Protein AF-A0A7S3AMF0-F1 (afdb_monomer_lite)

pLDDT: mean 90.7, std 12.97, range [39.78, 98.06]

Secondary structure (DSSP, 8-state):
--HHHHHT-SSHHHHHHHTTHHHHHHHIIIIITT----GGGTTTS-HHHHHHHHHHHHHHHHH-S-HHHHHHHHHHHHHHHHHHHHHHHTHHHHSSTTSTTGGGHHHHHHHHHHHHHHHHHHHHHHHHH-SHHHHHHHHHHTTTHHHHHHHHHHHHHHHHSPPP---PPP------

Organism: NCBI:txid156174

Sequence (176 aa):
GDILAVELAPSTQSAVNNWNVHTASWLKHYVYLRVERPKFLQGAITHKVFATTVTRMTSAFWHGFYPGYFLFFGFSVLGTQVEDSCRKHFGPWFLPESAPLHRFRPVYTAVGTFHTFVSLNYYGLSFAVLTLEAARELYGQLYYCVHILHFLAMLLVPLLVPKYPTKDKPTEKKAE

InterPro domains:
  IPR004299 Membrane bound O-acyl transferase, MBOAT [PF03062] (5-96)
  IPR049941 Lysophospholipid acyltransferase 7/Porcupine-like [PTHR13906] (2-165)

Structure (mmCIF, N/CA/C/O backbone):
data_AF-A0A7S3AMF0-F1
#
_entry.id   AF-A0A7S3AMF0-F1
#
loop_
_atom_site.group_PDB
_atom_site.id
_atom_site.type_symbol
_atom_site.label_atom_id
_atom_site.label_alt_id
_atom_site.label_comp_id
_atom_site.label_asym_id
_atom_site.label_entity_id
_atom_site.label_seq_id
_atom_site.pdbx_PDB_ins_code
_atom_site.Cartn_x
_atom_site.Cartn_y
_atom_site.Cartn_z
_atom_site.occupancy
_atom_site.B_iso_or_equiv
_atom_site.auth_seq_id
_atom_site.auth_comp_id
_atom_site.auth_asym_id
_atom_site.auth_atom_id
_atom_site.pdbx_PDB_model_num
ATOM 1 N N . GLY A 1 1 ? 15.977 -4.529 11.495 1.00 61.41 1 GLY A N 1
ATOM 2 C CA . GLY A 1 1 ? 14.521 -4.732 11.426 1.00 61.41 1 GLY A CA 1
ATOM 3 C C . GLY A 1 1 ? 14.212 -5.980 12.207 1.00 61.41 1 GLY A C 1
ATOM 4 O O . GLY A 1 1 ? 15.050 -6.873 12.217 1.00 61.41 1 GLY A O 1
ATOM 5 N N . ASP A 1 2 ? 13.078 -6.011 12.889 1.00 83.38 2 ASP A N 1
ATOM 6 C CA . ASP A 1 2 ? 12.590 -7.219 13.551 1.00 83.38 2 ASP A CA 1
ATOM 7 C C . ASP A 1 2 ? 11.753 -8.014 12.540 1.00 83.38 2 ASP A C 1
ATOM 9 O O . ASP A 1 2 ? 10.768 -7.498 12.011 1.00 83.38 2 ASP A O 1
ATOM 13 N N . ILE A 1 3 ? 12.185 -9.242 12.240 1.00 87.25 3 ILE A N 1
ATOM 14 C CA . ILE A 1 3 ? 11.537 -10.126 11.262 1.00 87.25 3 ILE A CA 1
ATOM 15 C C . ILE A 1 3 ? 10.101 -10.418 11.696 1.00 87.25 3 ILE A C 1
ATOM 17 O O . ILE A 1 3 ? 9.181 -10.296 10.892 1.00 87.25 3 ILE A O 1
ATOM 21 N N . LEU A 1 4 ? 9.875 -10.714 12.978 1.00 90.50 4 LEU A N 1
ATOM 22 C CA . LEU A 1 4 ? 8.533 -11.013 13.476 1.00 90.50 4 LEU A CA 1
ATOM 23 C C . LEU A 1 4 ? 7.626 -9.784 13.392 1.00 90.50 4 LEU A C 1
ATOM 25 O O . LEU A 1 4 ? 6.445 -9.910 13.079 1.00 90.50 4 LEU A O 1
ATOM 29 N N . ALA A 1 5 ? 8.177 -8.588 13.599 1.00 89.94 5 ALA A N 1
ATOM 30 C CA . ALA A 1 5 ? 7.427 -7.340 13.477 1.00 89.94 5 ALA A CA 1
ATOM 31 C C . ALA A 1 5 ? 7.040 -6.988 12.027 1.00 89.94 5 ALA A C 1
ATOM 33 O O . ALA A 1 5 ? 6.147 -6.157 11.818 1.00 89.94 5 ALA A O 1
ATOM 34 N N . VAL A 1 6 ? 7.706 -7.585 11.035 1.00 89.88 6 VAL A N 1
ATOM 35 C CA . VAL A 1 6 ? 7.310 -7.522 9.622 1.00 89.88 6 VAL A CA 1
ATOM 36 C C . VAL A 1 6 ? 6.260 -8.589 9.333 1.00 89.88 6 VAL A C 1
ATOM 38 O O . VAL A 1 6 ? 5.175 -8.250 8.867 1.00 89.88 6 VAL A O 1
ATOM 41 N N . GLU A 1 7 ? 6.566 -9.854 9.626 1.00 88.38 7 GLU A N 1
ATOM 42 C CA . GLU A 1 7 ? 5.713 -10.992 9.259 1.00 88.38 7 GLU A CA 1
ATOM 43 C C . GLU A 1 7 ? 4.349 -10.945 9.959 1.00 88.38 7 GLU A C 1
ATOM 45 O O . GLU A 1 7 ? 3.321 -11.284 9.375 1.00 88.38 7 GLU A O 1
ATOM 50 N N . LEU A 1 8 ? 4.317 -10.460 11.204 1.00 91.88 8 LEU A N 1
ATOM 51 C CA . LEU A 1 8 ? 3.100 -10.357 12.012 1.00 91.88 8 LEU A CA 1
ATOM 52 C C . LEU A 1 8 ? 2.455 -8.963 11.964 1.00 91.88 8 LEU A C 1
ATOM 54 O O . LEU A 1 8 ? 1.554 -8.662 12.755 1.00 91.88 8 LEU A O 1
ATOM 58 N N . ALA A 1 9 ? 2.883 -8.099 11.041 1.00 92.56 9 ALA A N 1
ATOM 59 C CA . ALA A 1 9 ? 2.381 -6.737 10.938 1.00 92.56 9 ALA A CA 1
ATOM 60 C C . ALA A 1 9 ? 0.869 -6.694 10.622 1.00 92.56 9 ALA A C 1
ATOM 62 O O . ALA A 1 9 ? 0.443 -7.212 9.594 1.00 92.56 9 ALA A O 1
ATOM 63 N N . PRO A 1 10 ? 0.041 -5.989 11.418 1.00 91.50 10 PRO A N 1
ATOM 64 C CA . PRO A 1 10 ? -1.413 -5.927 11.213 1.00 91.50 10 PRO A CA 1
ATOM 65 C C . PRO A 1 10 ? -1.851 -4.941 10.116 1.00 91.50 10 PRO A C 1
ATOM 67 O O . PRO A 1 10 ? -3.037 -4.632 9.988 1.00 91.50 10 PRO A O 1
ATOM 70 N N . SER A 1 11 ? -0.892 -4.339 9.414 1.00 94.12 11 SER A N 1
ATOM 71 C CA . SER A 1 11 ? -1.116 -3.428 8.288 1.00 94.12 11 SER A CA 1
ATOM 72 C C . SER A 1 11 ? 0.168 -3.277 7.484 1.00 94.12 11 SER A C 1
ATOM 74 O O . SER A 1 11 ? 1.267 -3.311 8.051 1.00 94.12 11 SER A O 1
ATOM 76 N N . THR A 1 12 ? 0.031 -2.991 6.196 1.00 92.31 12 THR A N 1
ATOM 77 C CA . THR A 1 12 ? 1.119 -2.669 5.274 1.00 92.31 12 THR A CA 1
ATOM 78 C C . THR A 1 12 ? 1.995 -1.539 5.816 1.00 92.31 12 THR A C 1
ATOM 80 O O . THR A 1 12 ? 3.220 -1.607 5.744 1.00 92.31 12 THR A O 1
ATOM 83 N N . GLN A 1 13 ? 1.400 -0.501 6.414 1.00 89.38 13 GLN A N 1
ATOM 84 C CA . GLN A 1 13 ? 2.178 0.592 7.009 1.00 89.38 13 GLN A CA 1
ATOM 85 C C . GLN A 1 13 ? 3.041 0.118 8.187 1.00 89.38 13 GLN A C 1
ATOM 87 O O . GLN A 1 13 ? 4.178 0.566 8.327 1.00 89.38 13 GLN A O 1
ATOM 92 N N . SER A 1 14 ? 2.521 -0.785 9.024 1.00 92.00 14 SER A N 1
ATOM 93 C CA . SER A 1 14 ? 3.294 -1.379 10.118 1.00 92.00 14 SER A CA 1
ATOM 94 C C . SER A 1 14 ? 4.433 -2.248 9.581 1.00 92.00 14 SER A C 1
ATOM 96 O O . SER A 1 14 ? 5.548 -2.139 10.080 1.00 92.00 14 SER A O 1
ATOM 98 N N . ALA A 1 15 ? 4.184 -3.043 8.535 1.00 92.69 15 ALA A N 1
ATOM 99 C CA . ALA A 1 15 ? 5.210 -3.869 7.900 1.00 92.69 15 ALA A CA 1
ATOM 100 C C . ALA A 1 15 ? 6.356 -3.003 7.358 1.00 92.69 15 ALA A C 1
ATOM 102 O O . ALA A 1 15 ? 7.515 -3.228 7.691 1.00 92.69 15 ALA A O 1
ATOM 103 N N . VAL A 1 16 ? 6.029 -1.945 6.608 1.00 89.00 16 VAL A N 1
ATOM 104 C CA . VAL A 1 16 ? 7.018 -1.011 6.037 1.00 89.00 16 VAL A CA 1
ATOM 105 C C . VAL A 1 16 ? 7.809 -0.266 7.116 1.00 89.00 16 VAL A C 1
ATOM 107 O O . VAL A 1 16 ? 8.985 0.011 6.921 1.00 89.00 16 VAL A O 1
ATOM 110 N N . ASN A 1 17 ? 7.204 0.052 8.263 1.00 88.56 17 ASN A N 1
ATOM 111 C CA . ASN A 1 17 ? 7.917 0.732 9.349 1.00 88.56 17 ASN A CA 1
ATOM 112 C C . ASN A 1 17 ? 8.927 -0.180 10.069 1.00 88.56 17 ASN A C 1
ATOM 114 O O . ASN A 1 17 ? 9.882 0.331 10.651 1.00 88.56 17 ASN A O 1
ATOM 118 N N . ASN A 1 18 ? 8.722 -1.500 10.033 1.00 91.31 18 ASN A N 1
ATOM 119 C CA . ASN A 1 18 ? 9.615 -2.493 10.642 1.00 91.31 18 ASN A CA 1
ATOM 120 C C . ASN A 1 18 ? 10.602 -3.105 9.629 1.00 91.31 18 ASN A C 1
ATOM 122 O O . ASN A 1 18 ? 11.690 -3.558 10.008 1.00 91.31 18 ASN A O 1
ATOM 126 N N . TRP A 1 19 ? 10.258 -3.070 8.339 1.00 86.31 19 TRP A N 1
ATOM 127 C CA . TRP A 1 19 ? 11.104 -3.486 7.226 1.00 86.31 19 TRP A CA 1
ATOM 128 C C . TRP A 1 19 ? 12.090 -2.381 6.857 1.00 86.31 19 TRP A C 1
ATOM 130 O O . TRP A 1 19 ? 11.694 -1.259 6.565 1.00 86.31 19 TRP A O 1
ATOM 140 N N . ASN A 1 20 ? 13.387 -2.698 6.835 1.00 89.75 20 ASN A N 1
ATOM 141 C CA . ASN A 1 20 ? 14.445 -1.748 6.476 1.00 89.75 20 ASN A CA 1
ATOM 142 C C . ASN A 1 20 ? 14.262 -0.353 7.125 1.00 89.75 20 ASN A C 1
ATOM 144 O O . ASN A 1 20 ? 14.157 0.679 6.459 1.00 89.75 20 ASN A O 1
ATOM 148 N N . VAL A 1 21 ? 14.201 -0.348 8.460 1.00 90.69 21 VAL A N 1
ATOM 149 C CA . VAL A 1 21 ? 13.844 0.815 9.292 1.00 90.69 21 VAL A CA 1
ATOM 150 C C . VAL A 1 21 ? 14.643 2.077 8.944 1.00 90.69 21 VAL A C 1
ATOM 152 O O . VAL A 1 21 ? 14.089 3.174 8.953 1.00 90.69 21 VAL A O 1
ATOM 155 N N . HIS A 1 22 ? 15.927 1.948 8.597 1.00 93.19 22 HIS A N 1
ATOM 156 C CA . HIS A 1 22 ? 16.759 3.091 8.211 1.00 93.19 22 HIS A CA 1
ATOM 157 C C . HIS A 1 22 ? 16.279 3.732 6.906 1.00 93.19 22 HIS A C 1
ATOM 159 O O . HIS A 1 22 ? 16.076 4.946 6.863 1.00 93.19 22 HIS A O 1
ATOM 165 N N . THR A 1 23 ? 16.023 2.934 5.867 1.00 92.50 23 THR A N 1
ATOM 166 C CA . THR A 1 23 ? 15.468 3.434 4.603 1.00 92.50 23 THR A CA 1
ATOM 167 C C . THR A 1 23 ? 14.052 3.972 4.793 1.00 92.50 23 THR A C 1
ATOM 169 O O . THR A 1 23 ? 13.746 5.050 4.286 1.00 92.50 23 THR A O 1
ATOM 172 N N . ALA A 1 24 ? 13.205 3.290 5.570 1.00 92.19 24 ALA A N 1
ATOM 173 C CA . ALA A 1 24 ? 11.858 3.770 5.882 1.00 92.19 24 ALA A CA 1
ATOM 174 C C . ALA A 1 24 ? 11.891 5.128 6.611 1.00 92.19 24 ALA A C 1
ATOM 176 O O . ALA A 1 24 ? 11.134 6.043 6.275 1.00 92.19 24 ALA A O 1
ATOM 177 N N . SER A 1 25 ? 12.811 5.295 7.566 1.00 93.94 25 SER A N 1
ATOM 178 C CA . SER A 1 25 ? 13.037 6.563 8.261 1.00 93.94 25 SER A CA 1
ATOM 179 C C . SER A 1 25 ? 13.551 7.647 7.311 1.00 93.94 25 SER A C 1
ATOM 181 O O . SER A 1 25 ? 13.036 8.766 7.329 1.00 93.94 25 SER A O 1
ATOM 183 N N . TRP A 1 26 ? 14.509 7.332 6.439 1.00 96.19 26 TRP A N 1
ATOM 184 C CA . TRP A 1 26 ? 15.010 8.272 5.435 1.00 96.19 26 TRP A CA 1
ATOM 185 C C . TRP A 1 26 ? 13.886 8.751 4.501 1.00 96.19 26 TRP A C 1
ATOM 187 O O . TRP A 1 26 ? 13.644 9.954 4.395 1.00 96.19 26 TRP A O 1
ATOM 197 N N . LEU A 1 27 ? 13.113 7.826 3.926 1.00 95.94 27 LEU A N 1
ATOM 198 C CA . LEU A 1 27 ? 11.956 8.136 3.080 1.00 95.94 27 LEU A CA 1
ATOM 199 C C . LEU A 1 27 ? 10.924 9.006 3.808 1.00 95.94 27 LEU A C 1
ATOM 201 O O . LEU A 1 27 ? 10.396 9.963 3.238 1.00 95.94 27 LEU A O 1
ATOM 205 N N . LYS A 1 28 ? 10.657 8.719 5.087 1.00 94.50 28 LYS A N 1
ATOM 206 C CA . LYS A 1 28 ? 9.732 9.514 5.899 1.00 94.50 28 LYS A CA 1
ATOM 207 C C . LYS A 1 28 ? 10.204 10.965 6.047 1.00 94.50 28 LYS A C 1
ATOM 209 O O . LYS A 1 28 ? 9.423 11.885 5.810 1.00 94.50 28 LYS A O 1
ATOM 214 N N . HIS A 1 29 ? 11.457 11.175 6.449 1.00 96.38 29 HIS A N 1
ATOM 215 C CA . HIS A 1 29 ? 11.971 12.508 6.784 1.00 96.38 29 HIS A CA 1
ATOM 216 C C . HIS A 1 29 ? 12.303 13.361 5.558 1.00 96.38 29 HIS A C 1
ATOM 218 O O . HIS A 1 29 ? 12.109 14.578 5.603 1.00 96.38 29 HIS A O 1
ATOM 224 N N . TYR A 1 30 ? 12.786 12.736 4.482 1.00 97.06 30 TYR A N 1
ATOM 225 C CA . TYR A 1 30 ? 13.270 13.444 3.296 1.00 97.06 30 TYR A CA 1
ATOM 226 C C . TYR A 1 30 ? 12.260 13.496 2.148 1.00 97.06 30 TYR A C 1
ATOM 228 O O . TYR A 1 30 ? 12.372 14.383 1.307 1.00 97.06 30 TYR A O 1
ATOM 236 N N . VAL A 1 31 ? 11.253 12.615 2.129 1.00 97.19 31 VAL A N 1
ATOM 237 C CA . VAL A 1 31 ? 10.221 12.601 1.081 1.00 97.19 31 VAL A CA 1
ATOM 238 C C . VAL A 1 31 ? 8.841 12.849 1.680 1.00 97.19 31 VAL A C 1
ATOM 240 O O . VAL A 1 31 ? 8.283 13.924 1.482 1.00 97.19 31 VAL A O 1
ATOM 243 N N . TYR A 1 32 ? 8.304 11.912 2.467 1.00 96.12 32 TYR A N 1
ATOM 244 C CA . TYR A 1 32 ? 6.904 11.940 2.923 1.00 96.12 32 TYR A CA 1
ATOM 245 C C . TYR A 1 32 ? 6.512 13.245 3.630 1.00 96.12 32 TYR A C 1
ATOM 247 O O . TYR A 1 32 ? 5.464 13.817 3.341 1.00 96.12 32 TYR A O 1
ATOM 255 N N . LEU A 1 33 ? 7.352 13.729 4.551 1.00 96.75 33 LEU A N 1
ATOM 256 C CA . LEU A 1 33 ? 7.093 14.960 5.307 1.00 96.75 33 LEU A CA 1
ATOM 257 C C . LEU A 1 33 ? 7.391 16.247 4.522 1.00 96.75 33 LEU A C 1
ATOM 259 O O . LEU A 1 33 ? 7.089 17.330 5.013 1.00 96.75 33 LEU A O 1
ATOM 263 N N . ARG A 1 34 ? 8.012 16.149 3.342 1.00 96.75 34 ARG A N 1
ATOM 264 C CA . ARG A 1 34 ? 8.464 17.300 2.539 1.00 96.75 34 ARG A CA 1
ATOM 265 C C . ARG A 1 34 ? 7.632 17.528 1.286 1.00 96.75 34 ARG A C 1
ATOM 267 O O . ARG A 1 34 ? 7.710 18.599 0.696 1.00 96.75 34 ARG A O 1
ATOM 274 N N . VAL A 1 35 ? 6.862 16.531 0.863 1.00 96.31 35 VAL A N 1
ATOM 275 C CA . VAL A 1 35 ? 6.044 16.627 -0.343 1.00 96.31 35 VAL A CA 1
ATOM 276 C C . VAL A 1 35 ? 4.728 17.341 -0.057 1.00 96.31 35 VAL A C 1
ATOM 278 O O . VAL A 1 35 ? 3.960 16.989 0.844 1.00 96.31 35 VAL A O 1
ATOM 281 N N . GLU A 1 36 ? 4.435 18.335 -0.883 1.00 94.88 36 GLU A N 1
ATOM 282 C CA . GLU A 1 36 ? 3.169 19.051 -0.853 1.00 94.88 36 GLU A CA 1
ATOM 283 C C . GLU A 1 36 ? 2.292 18.610 -2.015 1.00 94.88 36 GLU A C 1
ATOM 285 O O . GLU A 1 36 ? 2.730 18.514 -3.161 1.00 94.88 36 GLU A O 1
ATOM 290 N N . ARG A 1 37 ? 1.024 18.331 -1.709 1.00 95.06 37 ARG A N 1
ATOM 291 C CA . ARG A 1 37 ? 0.041 17.950 -2.722 1.00 95.06 37 ARG A CA 1
ATOM 292 C C . ARG A 1 37 ? -0.267 19.172 -3.598 1.00 95.06 37 ARG A C 1
ATOM 294 O O . ARG A 1 37 ? -0.765 20.166 -3.060 1.00 95.06 37 ARG A 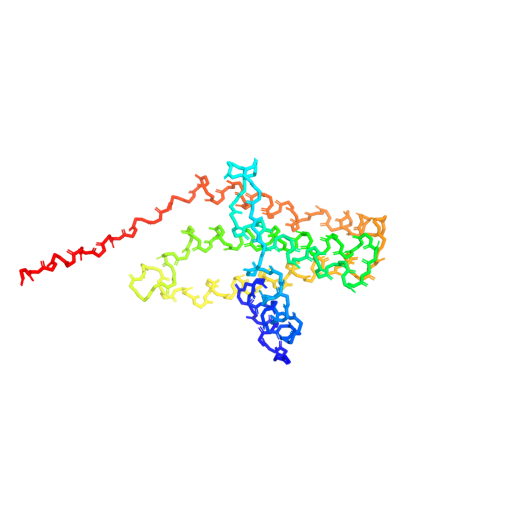O 1
ATOM 301 N N . PRO A 1 38 ? -0.082 19.087 -4.928 1.00 92.81 38 PRO A N 1
ATOM 302 C CA . PRO A 1 38 ? -0.437 20.161 -5.847 1.00 92.81 38 PRO A CA 1
ATOM 303 C C . PRO A 1 38 ? -1.904 20.591 -5.726 1.00 92.81 38 PRO A C 1
ATOM 305 O O . PRO A 1 38 ? -2.789 19.760 -5.506 1.00 92.81 38 PRO A O 1
ATOM 308 N N . LYS A 1 39 ? -2.180 21.889 -5.928 1.00 91.88 39 LYS A N 1
ATOM 309 C CA . LYS A 1 39 ? -3.535 22.462 -5.791 1.00 91.88 39 LYS A CA 1
ATOM 310 C C . LYS A 1 39 ? -4.571 21.780 -6.695 1.00 91.88 39 LYS A C 1
ATOM 312 O O . LYS A 1 39 ? -5.682 21.519 -6.246 1.00 91.88 39 LYS A O 1
ATOM 317 N N . PHE A 1 40 ? -4.192 21.407 -7.918 1.00 92.19 40 PHE A N 1
ATOM 318 C CA . PHE A 1 40 ? -5.096 20.747 -8.870 1.00 92.19 40 PHE A CA 1
ATOM 319 C C . PHE A 1 40 ? -5.543 19.338 -8.432 1.00 92.19 40 PHE A C 1
ATOM 321 O O . PHE A 1 40 ? -6.579 18.863 -8.881 1.00 92.19 40 PHE A O 1
ATOM 328 N N . LEU A 1 41 ? -4.813 18.679 -7.520 1.00 90.31 41 LEU A N 1
ATOM 329 C CA . LEU A 1 41 ? -5.167 17.355 -6.987 1.00 90.31 41 LEU A CA 1
ATOM 330 C C . LEU A 1 41 ? -6.008 17.419 -5.704 1.00 90.31 41 LEU A C 1
ATOM 332 O O . LEU A 1 41 ? -6.381 16.373 -5.167 1.00 90.31 41 LEU A O 1
ATOM 336 N N . GLN A 1 42 ? -6.313 18.615 -5.184 1.00 86.94 42 GLN A N 1
ATOM 337 C CA . GLN A 1 42 ? -6.942 18.759 -3.868 1.00 86.94 42 GLN A CA 1
ATOM 338 C C . GLN A 1 42 ? -8.336 18.131 -3.768 1.00 86.94 42 GLN A C 1
ATOM 340 O O . GLN A 1 42 ? -8.664 17.601 -2.704 1.00 86.94 42 GLN A O 1
ATOM 345 N N . GLY A 1 43 ? -9.106 18.155 -4.861 1.00 84.88 43 GLY A N 1
ATOM 346 C CA . GLY A 1 43 ? -10.438 17.550 -4.947 1.00 84.88 43 GLY A CA 1
ATOM 347 C C . GLY A 1 43 ? -10.452 16.063 -5.320 1.00 84.88 43 GLY A C 1
ATOM 348 O O . GLY A 1 43 ? -11.490 15.429 -5.183 1.00 84.88 43 GLY A O 1
ATOM 349 N N . ALA A 1 44 ? -9.324 15.498 -5.769 1.00 89.00 44 ALA A N 1
ATOM 350 C CA . ALA A 1 44 ? -9.265 14.124 -6.280 1.00 89.00 44 ALA A CA 1
ATOM 351 C C . ALA A 1 44 ? -8.710 13.123 -5.255 1.00 89.00 44 ALA A C 1
ATOM 353 O O . ALA A 1 44 ? -9.280 12.056 -5.046 1.00 89.00 44 ALA A O 1
ATOM 354 N N . ILE A 1 45 ? -7.594 13.457 -4.599 1.00 91.25 45 ILE A N 1
ATOM 355 C CA . ILE A 1 45 ? -6.898 12.558 -3.665 1.00 91.25 45 ILE A CA 1
ATOM 356 C C . ILE A 1 45 ? -6.487 13.313 -2.415 1.00 91.25 45 ILE A C 1
ATOM 358 O O . ILE A 1 45 ? -6.123 14.478 -2.506 1.00 91.25 45 ILE A O 1
ATOM 362 N N . THR A 1 46 ? -6.489 12.677 -1.244 1.00 92.44 46 THR A N 1
ATOM 363 C CA . THR A 1 46 ? -6.052 13.325 0.005 1.00 92.44 46 THR A CA 1
ATOM 364 C C . THR A 1 46 ? -4.542 13.598 0.008 1.00 92.44 46 THR A C 1
ATOM 366 O O . THR A 1 46 ? -3.781 12.941 -0.703 1.00 92.44 46 THR A O 1
ATOM 369 N N . HIS A 1 47 ? -4.081 14.552 0.833 1.00 93.12 47 HIS A N 1
ATOM 370 C CA . HIS A 1 47 ? -2.638 14.808 1.000 1.00 93.12 47 HIS A CA 1
ATOM 371 C C . HIS A 1 47 ? -1.889 13.552 1.466 1.00 93.12 47 HIS A C 1
ATOM 373 O O . HIS A 1 47 ? -0.853 13.233 0.897 1.00 93.12 47 HIS A O 1
ATOM 379 N N . LYS A 1 48 ? -2.473 12.775 2.392 1.00 92.81 48 LYS A N 1
ATOM 380 C CA . LYS A 1 48 ? -1.917 11.491 2.848 1.00 92.81 48 LYS A CA 1
ATOM 381 C C . LYS A 1 48 ? -1.666 10.531 1.681 1.00 92.81 48 LYS A C 1
ATOM 383 O O . LYS A 1 48 ? -0.560 10.027 1.541 1.00 92.81 48 LYS A O 1
ATOM 388 N N . VAL A 1 49 ? -2.669 10.307 0.825 1.00 93.69 49 VAL A N 1
ATOM 389 C CA . VAL A 1 49 ? -2.545 9.401 -0.332 1.00 93.69 49 VAL A CA 1
ATOM 390 C C . VAL A 1 49 ? -1.464 9.888 -1.290 1.00 93.69 49 VAL A C 1
ATOM 392 O O . VAL A 1 49 ? -0.635 9.090 -1.724 1.00 93.69 49 VAL A O 1
ATOM 395 N N . PHE A 1 50 ? -1.431 11.190 -1.580 1.00 96.00 50 PHE A N 1
ATOM 396 C CA . PHE A 1 50 ? -0.391 11.778 -2.420 1.00 96.00 50 PHE A CA 1
ATOM 397 C C . PHE A 1 50 ? 1.007 11.560 -1.825 1.00 96.00 50 PHE A C 1
ATOM 399 O O . PHE A 1 50 ? 1.877 11.009 -2.495 1.00 96.00 50 PHE A O 1
ATOM 406 N N . ALA A 1 51 ? 1.205 11.916 -0.554 1.00 95.81 51 ALA A N 1
ATOM 407 C CA . ALA A 1 51 ? 2.492 11.797 0.117 1.00 95.81 51 ALA A CA 1
ATOM 408 C C . ALA A 1 51 ? 2.967 10.339 0.202 1.00 95.81 51 ALA A C 1
ATOM 410 O O . ALA A 1 51 ? 4.129 10.054 -0.094 1.00 95.81 51 ALA A O 1
ATOM 411 N N . THR A 1 52 ? 2.075 9.397 0.525 1.00 95.12 52 THR A N 1
ATOM 412 C CA . THR A 1 52 ? 2.382 7.959 0.506 1.00 95.12 52 THR A CA 1
ATOM 413 C C . THR A 1 52 ? 2.756 7.490 -0.899 1.00 95.12 52 THR A C 1
ATOM 415 O O . THR A 1 52 ? 3.750 6.785 -1.049 1.00 95.12 52 THR A O 1
ATOM 418 N N . THR A 1 53 ? 2.011 7.910 -1.926 1.00 96.31 53 THR A N 1
ATOM 419 C CA . THR A 1 53 ? 2.276 7.525 -3.321 1.00 96.31 53 THR A CA 1
ATOM 420 C C . THR A 1 53 ? 3.646 8.007 -3.768 1.00 96.31 53 THR A C 1
ATOM 422 O O . THR A 1 53 ? 4.458 7.193 -4.196 1.00 96.31 53 THR A O 1
ATOM 425 N N . VAL A 1 54 ? 3.942 9.300 -3.604 1.00 97.25 54 VAL A N 1
ATOM 426 C CA . VAL A 1 54 ? 5.245 9.865 -3.981 1.00 97.25 54 VAL A CA 1
ATOM 427 C C . VAL A 1 54 ? 6.368 9.154 -3.236 1.00 97.25 54 VAL A C 1
ATOM 429 O O . VAL A 1 54 ? 7.320 8.707 -3.861 1.00 97.25 54 VAL A O 1
ATOM 432 N N . THR A 1 55 ? 6.220 8.945 -1.927 1.00 96.69 55 THR A N 1
ATOM 433 C CA . THR A 1 55 ? 7.234 8.258 -1.113 1.00 96.69 55 THR A CA 1
ATOM 434 C C . THR A 1 55 ? 7.513 6.838 -1.608 1.00 96.69 55 THR A C 1
ATOM 436 O O . THR A 1 55 ? 8.670 6.429 -1.714 1.00 96.69 55 THR A O 1
ATOM 439 N N . ARG A 1 56 ? 6.467 6.077 -1.947 1.00 95.25 56 ARG A N 1
ATOM 440 C CA . ARG A 1 56 ? 6.623 4.712 -2.463 1.00 95.25 56 ARG A CA 1
ATOM 441 C C . ARG A 1 56 ? 7.180 4.677 -3.881 1.00 95.25 56 ARG A C 1
ATOM 443 O O . ARG A 1 56 ? 8.002 3.817 -4.170 1.00 95.25 56 ARG A O 1
ATOM 450 N N . MET A 1 57 ? 6.808 5.627 -4.734 1.00 97.44 57 MET A N 1
ATOM 451 C CA . MET A 1 57 ? 7.397 5.763 -6.069 1.00 97.44 57 MET A CA 1
ATOM 452 C C . MET A 1 57 ? 8.872 6.175 -6.004 1.00 97.44 57 MET A C 1
ATOM 454 O O . MET A 1 57 ? 9.677 5.654 -6.770 1.00 97.44 57 MET A O 1
ATOM 458 N N . THR A 1 58 ? 9.264 7.029 -5.055 1.00 97.19 58 THR A N 1
ATOM 459 C CA . THR A 1 58 ? 10.681 7.325 -4.796 1.00 97.19 58 THR A CA 1
ATOM 460 C C . THR A 1 58 ? 11.435 6.073 -4.355 1.00 97.19 58 THR A C 1
ATOM 462 O O . THR A 1 58 ? 12.547 5.839 -4.820 1.00 97.19 58 THR A O 1
ATOM 465 N N . SER A 1 59 ? 10.824 5.232 -3.514 1.00 96.00 59 SER A N 1
ATOM 466 C CA . SER A 1 59 ? 11.405 3.933 -3.161 1.00 96.00 59 SER A CA 1
ATOM 467 C C . SER A 1 59 ? 11.555 3.026 -4.386 1.00 96.00 59 SER A C 1
ATOM 469 O O . SER A 1 59 ? 12.616 2.438 -4.563 1.00 96.00 59 SER A O 1
ATOM 471 N N . ALA A 1 60 ? 10.543 2.946 -5.259 1.00 96.88 60 ALA A N 1
ATOM 472 C CA . ALA A 1 60 ? 10.615 2.177 -6.506 1.00 96.88 60 ALA A CA 1
ATOM 473 C C . ALA A 1 60 ? 11.787 2.627 -7.381 1.00 96.88 60 ALA A C 1
ATOM 475 O O . ALA A 1 60 ? 12.601 1.807 -7.796 1.00 96.88 60 ALA A O 1
ATOM 476 N N . PHE A 1 61 ? 11.910 3.940 -7.574 1.00 97.19 61 PHE A N 1
ATOM 477 C CA . PHE A 1 61 ? 12.999 4.548 -8.328 1.00 97.19 61 PHE A CA 1
ATOM 478 C C . PHE A 1 61 ? 14.375 4.230 -7.726 1.00 97.19 61 PHE A C 1
ATOM 480 O O . PHE A 1 61 ? 15.313 3.946 -8.465 1.00 97.19 61 PHE A O 1
ATOM 487 N N . TRP A 1 62 ? 14.494 4.223 -6.393 1.00 96.31 62 TRP A N 1
ATOM 488 C CA . TRP A 1 62 ? 15.732 3.844 -5.705 1.00 96.31 62 TRP A CA 1
ATOM 489 C C . TRP A 1 62 ? 16.139 2.385 -5.970 1.00 96.31 62 TRP A C 1
ATOM 491 O O . TRP A 1 62 ? 17.329 2.093 -6.054 1.00 96.31 62 TRP A O 1
ATOM 501 N N . HIS A 1 63 ? 15.174 1.478 -6.152 1.00 94.69 63 HIS A N 1
ATOM 502 C CA . HIS A 1 63 ? 15.450 0.089 -6.533 1.00 94.69 63 HIS A CA 1
ATOM 503 C C . HIS A 1 63 ? 15.835 -0.070 -8.014 1.00 94.69 63 HIS A C 1
ATOM 505 O O . HIS A 1 63 ? 16.554 -1.011 -8.356 1.00 94.69 63 HIS A O 1
ATOM 511 N N . GLY A 1 64 ? 15.392 0.839 -8.890 1.00 95.94 64 GLY A N 1
ATOM 512 C CA . GLY A 1 64 ? 15.783 0.911 -10.299 1.00 95.94 64 GLY A CA 1
ATOM 513 C C . GLY A 1 64 ? 14.623 1.243 -11.242 1.00 95.94 64 GLY A C 1
ATOM 514 O O . GLY A 1 64 ? 13.502 1.519 -10.824 1.00 95.94 64 GLY A O 1
ATOM 515 N N . PHE A 1 65 ? 14.885 1.178 -12.549 1.00 95.50 65 PHE A N 1
ATOM 516 C CA . PHE A 1 65 ? 13.925 1.547 -13.604 1.00 95.50 65 PHE A CA 1
ATOM 517 C C . PHE A 1 65 ? 13.106 0.367 -14.151 1.00 95.50 65 PHE A C 1
ATOM 519 O O . PHE A 1 65 ? 12.464 0.481 -15.193 1.00 95.50 65 PHE A O 1
ATOM 526 N N . TYR A 1 66 ? 13.119 -0.775 -13.461 1.00 96.88 66 TYR A N 1
ATOM 527 C CA . TYR A 1 66 ? 12.351 -1.946 -13.873 1.00 96.88 66 TYR A CA 1
ATOM 528 C C . TYR A 1 66 ? 10.861 -1.775 -13.539 1.00 96.88 66 TYR A C 1
ATOM 530 O O . TYR A 1 66 ? 10.536 -1.447 -12.392 1.00 96.88 66 TYR A O 1
ATOM 538 N N . PRO A 1 67 ? 9.938 -2.039 -14.487 1.00 96.81 67 PRO A N 1
ATOM 539 C CA . PRO A 1 67 ? 8.497 -1.884 -14.268 1.00 96.81 67 PRO A CA 1
ATOM 540 C C . PRO A 1 67 ? 7.961 -2.627 -13.037 1.00 96.81 67 PRO A C 1
ATOM 542 O O . PRO A 1 67 ? 7.082 -2.121 -12.341 1.00 96.81 67 PRO A O 1
ATOM 545 N N . GLY A 1 68 ? 8.519 -3.798 -12.724 1.00 97.44 68 GLY A N 1
ATOM 546 C CA . GLY A 1 68 ? 8.124 -4.630 -11.591 1.00 97.44 68 GLY A CA 1
ATOM 547 C C . GLY A 1 68 ? 8.218 -3.932 -10.231 1.00 97.44 68 GLY A C 1
ATOM 548 O O . GLY A 1 68 ? 7.362 -4.159 -9.369 1.00 97.44 68 GLY A O 1
ATOM 549 N N . TYR A 1 69 ? 9.182 -3.020 -10.056 1.00 97.50 69 TYR A N 1
ATOM 550 C CA . TYR A 1 69 ? 9.294 -2.205 -8.844 1.00 97.50 69 TYR A CA 1
ATOM 551 C C . TYR A 1 69 ? 8.136 -1.217 -8.727 1.00 97.50 69 TYR A C 1
ATOM 553 O O . TYR A 1 69 ? 7.491 -1.135 -7.682 1.00 97.50 69 TYR A O 1
ATOM 561 N N . PHE A 1 70 ? 7.823 -0.502 -9.807 1.00 97.81 70 PHE A N 1
ATOM 562 C CA . PHE A 1 70 ? 6.713 0.452 -9.826 1.00 97.81 70 PHE A CA 1
ATOM 563 C C . PHE A 1 70 ? 5.372 -0.239 -9.573 1.00 97.81 70 PHE A C 1
ATOM 565 O O . PHE A 1 70 ? 4.550 0.300 -8.833 1.00 97.81 70 PHE A O 1
ATOM 572 N N . LEU A 1 71 ? 5.180 -1.450 -10.108 1.00 97.50 71 LEU A N 1
ATOM 573 C CA . LEU A 1 71 ? 4.001 -2.269 -9.819 1.00 97.50 71 LEU A CA 1
ATOM 574 C C . LEU A 1 71 ? 3.910 -2.618 -8.329 1.00 97.50 71 LEU A C 1
ATOM 576 O O . LEU A 1 71 ? 2.892 -2.329 -7.706 1.00 97.50 71 LEU A O 1
ATOM 580 N N . PHE A 1 72 ? 4.977 -3.152 -7.730 1.00 97.12 72 PHE A N 1
ATOM 581 C CA . PHE A 1 72 ? 4.980 -3.537 -6.315 1.00 97.12 72 PHE A CA 1
ATOM 582 C C . PHE A 1 72 ? 4.665 -2.347 -5.403 1.00 97.12 72 PHE A C 1
ATOM 584 O O . PHE A 1 72 ? 3.732 -2.380 -4.593 1.00 97.12 72 PHE A O 1
ATOM 591 N N . PHE A 1 73 ? 5.422 -1.260 -5.558 1.00 96.25 73 PHE A N 1
ATOM 592 C CA . PHE A 1 73 ? 5.241 -0.074 -4.732 1.00 96.25 73 PHE A CA 1
ATOM 593 C C . PHE A 1 73 ? 3.898 0.600 -5.004 1.00 96.25 73 PHE A C 1
ATOM 595 O O . PHE A 1 73 ? 3.266 1.061 -4.055 1.00 96.25 73 PHE A O 1
ATOM 602 N N . GLY A 1 74 ? 3.425 0.610 -6.251 1.00 96.38 74 GLY A N 1
ATOM 603 C CA . GLY A 1 74 ? 2.129 1.165 -6.635 1.00 96.38 74 GLY A CA 1
ATOM 604 C C . GLY A 1 74 ? 0.971 0.388 -6.018 1.00 96.38 74 GLY A C 1
ATOM 605 O O . GLY A 1 74 ? 0.139 0.972 -5.324 1.00 96.38 74 GLY A O 1
ATOM 606 N N . PHE A 1 75 ? 0.948 -0.934 -6.171 1.00 96.31 75 PHE A N 1
ATOM 607 C CA . PHE A 1 75 ? -0.106 -1.768 -5.594 1.00 96.31 75 PHE A CA 1
ATOM 608 C C . PHE A 1 75 ? -0.059 -1.812 -4.070 1.00 96.31 75 PHE A C 1
ATOM 610 O O . PHE A 1 75 ? -1.108 -1.817 -3.429 1.00 96.31 75 PHE A O 1
ATOM 617 N N . SER A 1 76 ? 1.119 -1.699 -3.453 1.00 95.38 76 SER A N 1
ATOM 618 C CA . SER A 1 76 ? 1.171 -1.545 -1.998 1.00 95.38 76 SER A CA 1
ATOM 619 C C . SER A 1 76 ? 0.410 -0.292 -1.526 1.00 95.38 76 SER A C 1
ATOM 621 O O . SER A 1 76 ? -0.163 -0.309 -0.431 1.00 95.38 76 SER A O 1
ATOM 623 N N . VAL A 1 77 ? 0.380 0.807 -2.315 1.00 95.81 77 VAL A N 1
ATOM 624 C CA . VAL A 1 77 ? -0.429 2.014 -2.007 1.00 95.81 77 VAL A CA 1
ATOM 625 C C . VAL A 1 77 ? -1.903 1.650 -1.960 1.00 95.81 77 VAL A C 1
ATOM 627 O O . VAL A 1 77 ? -2.554 1.977 -0.969 1.00 95.81 77 VAL A O 1
ATOM 630 N N . LEU A 1 78 ? -2.394 0.915 -2.960 1.00 95.12 78 LEU A N 1
ATOM 631 C CA . LEU A 1 78 ? -3.767 0.410 -2.984 1.00 95.12 78 LEU A CA 1
ATOM 632 C C . LEU A 1 78 ? -4.075 -0.423 -1.730 1.00 95.12 78 LEU A C 1
ATOM 634 O O . LEU A 1 78 ? -5.056 -0.142 -1.042 1.00 95.12 78 LEU A O 1
ATOM 638 N N . GLY A 1 79 ? -3.205 -1.373 -1.372 1.00 95.50 79 GLY A N 1
ATOM 639 C CA . GLY A 1 79 ? -3.366 -2.176 -0.154 1.00 95.50 79 GLY A CA 1
ATOM 640 C C . GLY A 1 79 ? -3.452 -1.321 1.118 1.00 95.50 79 GLY A C 1
ATOM 641 O O . GLY A 1 79 ? -4.337 -1.517 1.949 1.00 95.50 79 GLY A O 1
ATOM 642 N N . THR A 1 80 ? -2.608 -0.291 1.240 1.00 95.38 80 THR A N 1
ATOM 643 C CA . THR A 1 80 ? -2.655 0.648 2.379 1.00 95.38 80 THR A CA 1
ATOM 644 C C . THR A 1 80 ? -3.947 1.468 2.407 1.00 95.38 80 THR A C 1
ATOM 646 O O . THR A 1 80 ? -4.491 1.717 3.482 1.00 95.38 80 THR A O 1
ATOM 649 N N . GLN A 1 81 ? -4.475 1.868 1.248 1.00 95.12 81 GLN A N 1
ATOM 650 C CA . GLN A 1 81 ? -5.755 2.578 1.175 1.00 95.12 81 GLN A CA 1
ATOM 651 C C . GLN A 1 81 ? -6.931 1.690 1.597 1.00 95.12 81 GLN A C 1
ATOM 653 O O . GLN A 1 81 ? -7.815 2.163 2.317 1.00 95.12 81 GLN A O 1
ATOM 658 N N . VAL A 1 82 ? -6.926 0.410 1.210 1.00 95.56 82 VAL A N 1
ATOM 659 C CA . VAL A 1 82 ? -7.934 -0.561 1.664 1.00 95.56 82 VAL A CA 1
ATOM 660 C C . VAL A 1 82 ? -7.869 -0.719 3.174 1.00 95.56 82 VAL A C 1
ATOM 662 O O . VAL A 1 82 ? -8.891 -0.608 3.845 1.00 95.56 82 VAL A O 1
ATOM 665 N N . GLU A 1 83 ? -6.677 -0.920 3.728 1.00 95.31 83 GLU A N 1
ATOM 666 C CA . GLU A 1 83 ? -6.487 -1.054 5.174 1.00 95.31 83 GLU A CA 1
ATOM 667 C C . GLU A 1 83 ? -6.934 0.196 5.938 1.00 95.31 83 GLU A C 1
ATOM 669 O O . GLU A 1 83 ? -7.586 0.077 6.977 1.00 95.31 83 GLU A O 1
ATOM 674 N N . ASP A 1 84 ? -6.630 1.392 5.427 1.00 93.88 84 ASP A N 1
ATOM 675 C CA . ASP A 1 84 ? -7.104 2.658 5.989 1.00 93.88 84 ASP A CA 1
ATOM 676 C C . ASP A 1 84 ? -8.638 2.750 5.950 1.00 93.88 84 ASP A C 1
ATOM 678 O O . ASP A 1 84 ? -9.263 3.159 6.935 1.00 93.88 84 ASP A O 1
ATOM 682 N N . SER A 1 85 ? -9.256 2.349 4.835 1.00 94.12 85 SER A N 1
ATOM 683 C CA . SER A 1 85 ? -10.714 2.312 4.684 1.00 94.12 85 SER A CA 1
ATOM 684 C C . SER A 1 85 ? -11.347 1.326 5.667 1.00 94.12 85 SER A C 1
ATOM 686 O O . SER A 1 85 ? -12.255 1.693 6.416 1.00 94.12 85 SER A O 1
ATOM 688 N N . CYS A 1 86 ? -10.820 0.105 5.753 1.00 94.12 86 CYS A N 1
ATOM 689 C CA . CYS A 1 86 ? -11.268 -0.910 6.699 1.00 94.12 86 CYS A CA 1
ATOM 690 C C . CYS A 1 86 ? -11.100 -0.435 8.145 1.00 94.12 86 CYS A C 1
ATOM 692 O O . CYS A 1 86 ? -12.031 -0.530 8.942 1.00 94.12 86 CYS A O 1
ATOM 694 N N . ARG A 1 87 ? -9.956 0.160 8.491 1.00 93.56 87 ARG A N 1
ATOM 695 C CA . ARG A 1 87 ? -9.705 0.699 9.834 1.00 93.56 87 ARG A CA 1
ATOM 696 C C . ARG A 1 87 ? -10.663 1.830 10.189 1.00 93.56 87 ARG A C 1
ATOM 698 O O . ARG A 1 87 ? -11.064 1.936 11.342 1.00 93.56 87 ARG A O 1
ATOM 705 N N . LYS A 1 88 ? -11.054 2.656 9.221 1.00 92.06 88 LYS A N 1
ATOM 706 C CA . LYS A 1 88 ? -12.014 3.744 9.434 1.00 92.06 88 LYS A CA 1
ATOM 707 C C . LYS A 1 88 ? -13.433 3.239 9.702 1.00 92.06 88 LYS A C 1
ATOM 709 O O . LYS A 1 88 ? -14.120 3.822 10.535 1.00 92.06 88 LYS A O 1
ATOM 714 N N . HIS A 1 89 ? -13.870 2.192 9.003 1.00 92.69 89 HIS A N 1
ATOM 715 C CA . HIS A 1 89 ? -15.254 1.714 9.079 1.00 92.69 89 HIS A CA 1
ATOM 716 C C . HIS A 1 89 ? -15.442 0.594 10.111 1.00 92.69 89 HIS A C 1
ATOM 718 O O . HIS A 1 89 ? -16.377 0.647 10.906 1.00 92.69 89 HIS A O 1
ATOM 724 N N . PHE A 1 90 ? -14.524 -0.373 10.167 1.00 93.44 90 PHE A N 1
ATOM 725 C CA . PHE A 1 90 ? -14.563 -1.482 11.123 1.00 93.44 90 PHE A CA 1
ATOM 726 C C . PHE A 1 90 ? -13.822 -1.171 12.424 1.00 93.44 90 PHE A C 1
ATOM 728 O O . PHE A 1 90 ? -14.251 -1.600 13.490 1.00 93.44 90 PHE A O 1
ATOM 735 N N . GLY A 1 91 ? -12.733 -0.397 12.377 1.00 92.75 91 GLY A N 1
ATOM 736 C CA . GLY A 1 91 ? -11.899 -0.125 13.553 1.00 92.75 91 GLY A CA 1
ATOM 737 C C . GLY A 1 91 ? -12.655 0.374 14.793 1.00 92.75 91 GLY A C 1
ATOM 738 O O . GLY A 1 91 ? -12.369 -0.143 15.872 1.00 92.75 91 GLY A O 1
ATOM 739 N N . PRO A 1 92 ? -13.644 1.286 14.691 1.00 93.25 92 PRO A N 1
ATOM 740 C CA . PRO A 1 92 ? -14.428 1.737 15.847 1.00 93.25 92 PRO A CA 1
ATOM 741 C C . PRO A 1 92 ? -15.187 0.631 16.591 1.00 93.25 92 PRO A C 1
ATOM 743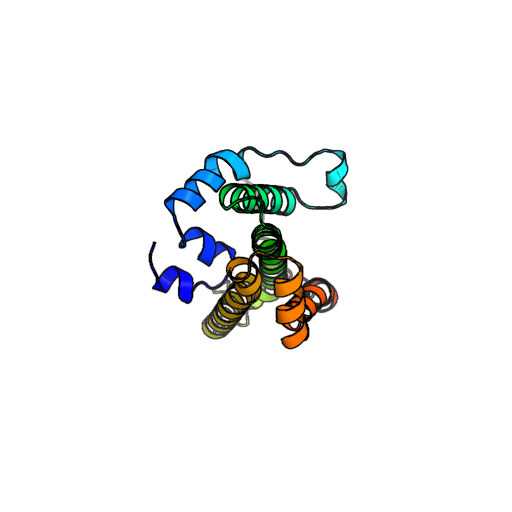 O O . PRO A 1 92 ? -15.493 0.798 17.766 1.00 93.25 92 PRO A O 1
ATOM 746 N N . TRP A 1 93 ? -15.472 -0.495 15.933 1.00 91.31 93 TRP A N 1
ATOM 747 C CA . TRP A 1 93 ? -16.202 -1.619 16.518 1.00 91.31 93 TRP A CA 1
ATOM 748 C C . TRP A 1 93 ? -15.299 -2.556 17.325 1.00 91.31 93 TRP A C 1
ATOM 750 O O . TRP A 1 93 ? -15.780 -3.195 18.257 1.00 91.31 93 TRP A O 1
ATOM 760 N N . PHE A 1 94 ? -14.002 -2.619 16.998 1.00 94.19 94 PHE A N 1
ATOM 761 C CA . PHE A 1 94 ? -13.060 -3.593 17.566 1.00 94.19 94 PHE A CA 1
ATOM 762 C C . PHE A 1 94 ? -11.901 -2.963 18.351 1.00 94.19 94 PHE A C 1
ATOM 764 O O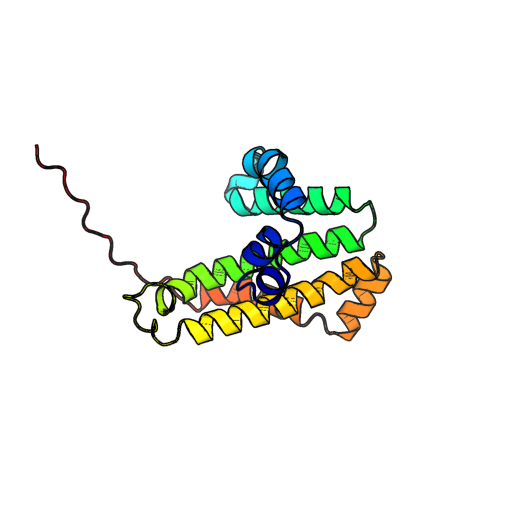 . PHE A 1 94 ? -11.431 -3.549 19.321 1.00 94.19 94 PHE A O 1
ATOM 771 N N . LEU A 1 95 ? -11.373 -1.813 17.922 1.00 93.25 95 LEU A N 1
ATOM 772 C CA . LEU A 1 95 ? -10.089 -1.301 18.416 1.00 93.25 95 LEU A CA 1
ATOM 773 C C . LEU A 1 95 ? -10.177 -0.599 19.782 1.00 93.25 95 LEU A C 1
ATOM 775 O O . LEU A 1 95 ? -9.358 -0.942 20.636 1.00 93.25 95 LEU A O 1
ATOM 779 N N . PRO A 1 96 ? -11.111 0.346 20.024 1.00 93.75 96 PRO A N 1
ATOM 780 C CA . PRO A 1 96 ? -11.260 0.961 21.345 1.00 93.75 96 PRO A CA 1
ATOM 781 C C . PRO A 1 96 ? -11.635 -0.072 22.413 1.00 93.75 96 PRO A C 1
ATOM 783 O O . PRO A 1 96 ? -12.411 -0.978 22.128 1.00 93.75 96 PRO A O 1
ATOM 786 N N . GLU A 1 97 ? -11.151 0.084 23.647 1.00 91.75 97 GLU A N 1
ATOM 787 C CA . GLU A 1 97 ? -11.546 -0.784 24.776 1.00 91.75 97 GLU A CA 1
ATOM 788 C C . GLU A 1 97 ? -13.047 -0.710 25.074 1.00 91.75 97 GLU A C 1
ATOM 790 O O . GLU A 1 97 ? -13.668 -1.702 25.439 1.00 91.75 97 GLU A O 1
ATOM 795 N N . SER A 1 98 ? -13.652 0.457 24.838 1.00 91.56 98 SER A N 1
ATOM 796 C CA . SER A 1 98 ? -15.091 0.693 24.974 1.00 91.56 98 SER A CA 1
ATOM 797 C C . SER A 1 98 ? -15.921 0.210 23.780 1.00 91.56 98 SER A C 1
ATOM 799 O O . SER A 1 98 ? -17.133 0.433 23.746 1.00 91.56 98 SER A O 1
ATOM 801 N N . ALA A 1 99 ? -15.296 -0.397 22.768 1.00 89.81 99 ALA A N 1
ATOM 802 C CA . ALA A 1 99 ? -15.987 -0.786 21.552 1.00 89.81 99 ALA A CA 1
ATOM 803 C C . ALA A 1 99 ? -16.875 -2.022 21.768 1.00 89.81 99 ALA A C 1
ATOM 805 O O . ALA A 1 99 ? -16.480 -2.954 22.474 1.00 89.81 99 ALA A O 1
ATOM 806 N N . PRO A 1 100 ? -18.047 -2.092 21.111 1.00 91.69 100 PRO A N 1
ATOM 807 C CA . PRO A 1 100 ? -19.015 -3.169 21.334 1.00 91.69 100 PRO A CA 1
ATOM 808 C C . PRO A 1 100 ? -18.459 -4.565 21.013 1.00 91.69 100 PRO A C 1
ATOM 810 O O . PRO A 1 100 ? -18.870 -5.548 21.626 1.00 91.69 100 PRO A O 1
ATOM 813 N N . LEU A 1 101 ? -17.509 -4.668 20.078 1.00 93.62 101 LEU A N 1
ATOM 814 C CA . LEU A 1 101 ? -16.880 -5.924 19.668 1.00 93.62 101 LEU A CA 1
ATOM 815 C C . LEU A 1 101 ? -15.409 -6.011 20.103 1.00 93.62 101 LEU A C 1
ATOM 817 O O . LEU A 1 101 ? -14.658 -6.812 19.543 1.00 93.62 101 LEU A O 1
ATOM 821 N N . HIS A 1 102 ? -14.985 -5.247 21.119 1.00 94.94 102 HIS A N 1
ATOM 822 C CA . HIS A 1 102 ? -13.590 -5.228 21.580 1.00 94.94 102 HIS A CA 1
ATOM 823 C C . HIS A 1 102 ? -13.042 -6.620 21.934 1.00 94.94 102 HIS A C 1
ATOM 825 O O . HIS A 1 102 ? -11.895 -6.935 21.624 1.00 94.94 102 HIS A O 1
ATOM 831 N N . ARG A 1 103 ? -13.880 -7.510 22.488 1.00 96.25 103 ARG A N 1
ATOM 832 C CA . ARG A 1 103 ? -13.517 -8.916 22.765 1.00 96.25 103 ARG A CA 1
ATOM 833 C C . ARG A 1 103 ? -12.972 -9.673 21.544 1.00 96.25 103 ARG A C 1
ATOM 835 O O . ARG A 1 103 ? -12.236 -10.639 21.705 1.00 96.25 103 ARG A O 1
ATOM 842 N N . PHE A 1 104 ? -13.325 -9.247 20.329 1.00 96.31 104 PHE A N 1
ATOM 843 C CA . PHE A 1 104 ? -12.875 -9.841 19.067 1.00 96.31 104 PHE A CA 1
ATOM 844 C C . PHE A 1 104 ? -11.713 -9.074 18.420 1.00 96.31 104 PHE A C 1
ATOM 846 O O . PHE A 1 104 ? -11.304 -9.400 17.304 1.00 96.31 104 PHE A O 1
ATOM 853 N N . ARG A 1 105 ? -11.125 -8.088 19.111 1.00 95.88 105 ARG A N 1
ATOM 854 C CA . ARG A 1 105 ? -9.937 -7.355 18.651 1.00 95.88 105 ARG A CA 1
ATOM 855 C C . ARG A 1 105 ? -8.776 -8.269 18.229 1.00 95.88 105 ARG A C 1
ATOM 857 O O . ARG A 1 105 ? -8.175 -7.962 17.196 1.00 95.88 105 ARG A O 1
ATOM 864 N N . PRO A 1 106 ? -8.440 -9.370 18.939 1.00 96.25 106 PRO A N 1
ATOM 865 C CA . PRO A 1 106 ? -7.376 -10.270 18.493 1.00 96.25 106 PRO A CA 1
ATOM 866 C C . PRO A 1 106 ? -7.686 -10.914 17.139 1.00 96.25 106 PRO A C 1
ATOM 868 O O . PRO A 1 106 ? -6.811 -10.968 16.283 1.00 96.25 106 PRO A O 1
ATOM 871 N N . VAL A 1 107 ? -8.943 -11.308 16.903 1.00 96.62 107 VAL A N 1
ATOM 872 C CA . VAL A 1 107 ? -9.390 -11.879 15.621 1.00 96.62 107 VAL A CA 1
ATOM 873 C C . VAL A 1 107 ? -9.305 -10.835 14.510 1.00 96.62 107 VAL A C 1
ATOM 875 O O . VAL A 1 107 ? -8.713 -11.101 13.470 1.00 96.62 107 VAL A O 1
ATOM 878 N N . TYR A 1 108 ? -9.815 -9.621 14.747 1.00 95.31 108 TYR A N 1
ATOM 879 C CA . TYR A 1 108 ? -9.683 -8.501 13.806 1.00 95.31 108 TYR A CA 1
ATOM 880 C C . TYR A 1 108 ? -8.213 -8.233 13.445 1.00 95.31 108 TYR A C 1
ATOM 882 O O . TYR A 1 108 ? -7.873 -8.037 12.279 1.00 95.31 108 TYR A O 1
ATOM 890 N N . THR A 1 109 ? -7.332 -8.258 14.448 1.00 95.25 109 THR A N 1
ATOM 891 C CA . THR A 1 109 ? -5.893 -8.043 14.259 1.00 95.25 109 THR A CA 1
ATOM 892 C C . THR A 1 109 ? -5.266 -9.184 13.459 1.00 95.25 109 THR A C 1
ATOM 894 O O . THR A 1 109 ? -4.553 -8.906 12.504 1.00 95.25 109 THR A O 1
ATOM 897 N N . ALA A 1 110 ? -5.586 -10.444 13.774 1.00 96.81 110 ALA A N 1
ATOM 898 C CA . ALA A 1 110 ? -5.088 -11.614 13.051 1.00 96.81 110 ALA A CA 1
ATOM 899 C C . ALA A 1 110 ? -5.532 -11.624 11.580 1.00 96.81 110 ALA A C 1
ATOM 901 O O . ALA A 1 110 ? -4.720 -11.892 10.699 1.00 96.81 110 ALA A O 1
ATOM 902 N N . VAL A 1 111 ? -6.790 -11.262 11.300 1.00 96.19 111 VAL A N 1
ATOM 903 C CA . VAL A 1 111 ? -7.296 -11.104 9.926 1.00 96.19 111 VAL A CA 1
ATOM 904 C C . VAL A 1 111 ? -6.537 -9.996 9.194 1.00 96.19 111 VAL A C 1
ATOM 906 O O . VAL A 1 111 ? -6.125 -10.193 8.053 1.00 96.19 111 VAL A O 1
ATOM 909 N N . GLY A 1 112 ? -6.303 -8.852 9.847 1.00 95.94 112 GLY A N 1
ATOM 910 C CA . GLY A 1 112 ? -5.506 -7.758 9.285 1.00 95.94 112 GLY A CA 1
ATOM 911 C C . GLY A 1 112 ? -4.058 -8.159 8.991 1.00 95.94 112 GLY A C 1
ATOM 912 O O . GLY A 1 112 ? -3.534 -7.830 7.926 1.00 95.94 112 GLY A O 1
ATOM 913 N N . THR A 1 113 ? -3.430 -8.918 9.892 1.00 96.75 113 T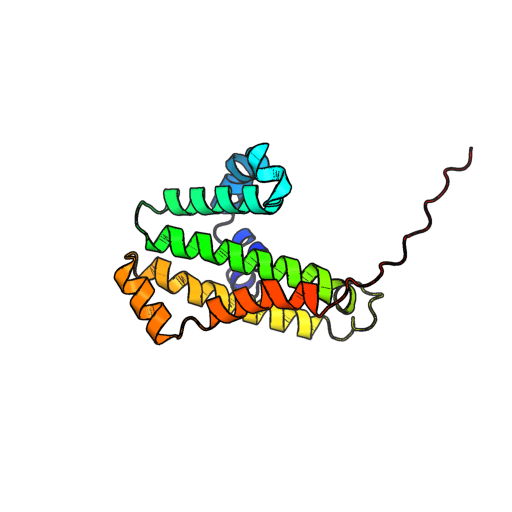HR A N 1
ATOM 914 C CA . THR A 1 113 ? -2.085 -9.474 9.701 1.00 96.75 113 THR A CA 1
ATOM 915 C C . THR A 1 113 ? -2.050 -10.453 8.534 1.00 96.75 113 THR A C 1
ATOM 917 O O . THR A 1 113 ? -1.237 -10.286 7.628 1.00 96.75 113 THR A O 1
ATOM 920 N N . PHE A 1 114 ? -2.970 -11.418 8.491 1.00 96.94 114 PHE A N 1
ATOM 921 C CA . PHE A 1 114 ? -3.055 -12.386 7.397 1.00 96.94 114 PHE A CA 1
ATOM 922 C C . PHE A 1 114 ? -3.261 -11.697 6.043 1.00 96.94 114 PHE A C 1
ATOM 924 O O . PHE A 1 114 ? -2.550 -11.978 5.081 1.00 96.94 114 PHE A O 1
ATOM 931 N N . HIS A 1 115 ? -4.181 -10.732 5.985 1.00 96.31 115 HIS A N 1
ATOM 932 C CA . HIS A 1 115 ? -4.401 -9.911 4.799 1.00 96.31 115 HIS A CA 1
ATOM 933 C C . HIS A 1 115 ? -3.130 -9.167 4.367 1.00 96.31 115 HIS A C 1
ATOM 935 O O . HIS A 1 115 ? -2.798 -9.169 3.181 1.00 96.31 115 HIS A O 1
ATOM 941 N N . THR A 1 116 ? -2.423 -8.535 5.309 1.00 96.19 116 THR A N 1
ATOM 942 C CA . THR A 1 116 ? -1.182 -7.791 5.038 1.00 96.19 116 THR A CA 1
ATOM 943 C C . THR A 1 116 ? -0.112 -8.715 4.468 1.00 96.19 116 THR A C 1
ATOM 945 O O . THR A 1 116 ? 0.466 -8.411 3.425 1.00 96.19 116 THR A O 1
ATOM 948 N N . PHE A 1 117 ? 0.105 -9.861 5.118 1.00 96.19 117 PHE A N 1
ATOM 949 C CA . PHE A 1 117 ? 1.074 -10.868 4.701 1.00 96.19 117 PHE A CA 1
ATOM 950 C C . PHE A 1 117 ? 0.782 -11.365 3.280 1.00 96.19 117 PHE A C 1
ATOM 952 O O . PHE A 1 117 ? 1.657 -11.306 2.415 1.00 96.19 117 PHE A O 1
ATOM 959 N N . VAL A 1 118 ? -0.459 -11.783 3.004 1.00 96.88 118 VAL A N 1
ATOM 960 C CA . VAL A 1 118 ? -0.856 -12.270 1.674 1.00 96.88 118 VAL A CA 1
ATOM 961 C C . VAL A 1 118 ? -0.717 -11.171 0.622 1.00 96.88 118 VAL A C 1
ATOM 963 O O . VAL A 1 118 ? -0.162 -11.418 -0.445 1.00 96.88 118 VAL A O 1
ATOM 966 N N . SER A 1 119 ? -1.169 -9.951 0.924 1.00 97.19 119 SER A N 1
ATOM 967 C CA . SER A 1 119 ? -1.128 -8.833 -0.025 1.00 97.19 119 SER A CA 1
ATOM 968 C C . SER A 1 119 ? 0.301 -8.451 -0.396 1.00 97.19 119 SER A C 1
ATOM 970 O O . SER A 1 119 ? 0.607 -8.315 -1.577 1.00 97.19 119 SER A O 1
ATOM 972 N N . LEU A 1 120 ? 1.194 -8.310 0.588 1.00 96.12 120 LEU A N 1
ATOM 973 C CA . LEU A 1 120 ? 2.582 -7.926 0.337 1.00 96.12 120 LEU A CA 1
ATOM 974 C C . LEU A 1 120 ? 3.359 -9.003 -0.419 1.00 96.12 120 LEU A C 1
ATOM 976 O O . LEU A 1 120 ? 4.089 -8.658 -1.346 1.00 96.12 120 LEU A O 1
ATOM 980 N N . ASN A 1 121 ? 3.167 -10.281 -0.082 1.00 96.56 121 ASN A N 1
ATOM 981 C CA . ASN A 1 121 ? 3.785 -11.384 -0.823 1.00 96.56 121 ASN A CA 1
ATOM 982 C C . ASN A 1 121 ? 3.256 -11.455 -2.258 1.00 96.56 121 ASN A C 1
ATOM 984 O O . ASN A 1 121 ? 4.035 -11.576 -3.201 1.00 96.56 121 ASN A O 1
ATOM 988 N N . TYR A 1 122 ? 1.942 -11.306 -2.433 1.00 98.00 122 TYR A N 1
ATOM 989 C CA . TYR A 1 122 ? 1.318 -11.276 -3.748 1.00 98.00 122 TYR A CA 1
ATOM 990 C C . TYR A 1 122 ? 1.849 -10.110 -4.593 1.00 98.00 122 TYR A C 1
ATOM 992 O O . TYR A 1 122 ? 2.292 -10.317 -5.718 1.00 98.00 122 TYR A O 1
ATOM 1000 N N . TYR A 1 123 ? 1.882 -8.881 -4.072 1.00 97.25 123 TYR A N 1
ATOM 1001 C CA . TYR A 1 123 ? 2.461 -7.758 -4.813 1.00 97.25 123 TYR A CA 1
ATOM 1002 C C . TYR A 1 123 ? 3.956 -7.964 -5.072 1.00 97.25 123 TYR A C 1
ATOM 1004 O O . TYR A 1 123 ? 4.446 -7.601 -6.139 1.00 97.25 123 TYR A O 1
ATOM 1012 N N . GLY A 1 124 ? 4.678 -8.561 -4.119 1.00 96.75 124 GLY A N 1
ATOM 1013 C CA . GLY A 1 124 ? 6.113 -8.839 -4.202 1.00 96.75 124 GLY A CA 1
ATOM 1014 C C . GLY A 1 124 ? 6.504 -9.713 -5.393 1.00 96.75 124 GLY A C 1
ATOM 1015 O O . GLY A 1 124 ? 7.645 -9.654 -5.843 1.00 96.75 124 GLY A O 1
ATOM 1016 N N . LEU A 1 125 ? 5.556 -10.444 -5.979 1.00 97.69 125 LEU A N 1
ATOM 1017 C CA . LEU A 1 125 ? 5.769 -11.198 -7.209 1.00 97.69 125 LEU A CA 1
ATOM 1018 C C . LEU A 1 125 ? 6.284 -10.317 -8.359 1.00 97.69 125 LEU A C 1
ATOM 1020 O O . LEU A 1 125 ? 7.238 -10.705 -9.031 1.00 97.69 125 LEU A O 1
ATOM 1024 N N . SER A 1 126 ? 5.741 -9.105 -8.551 1.00 97.19 126 SER A N 1
ATOM 1025 C CA . SER A 1 126 ? 6.248 -8.194 -9.592 1.00 97.19 126 SER A CA 1
ATOM 1026 C C . SER A 1 126 ? 7.645 -7.670 -9.268 1.00 97.19 126 SER A C 1
ATOM 1028 O O . SER A 1 126 ? 8.441 -7.437 -10.174 1.00 97.19 126 SER A O 1
ATOM 1030 N N . PHE A 1 127 ? 7.952 -7.500 -7.979 1.00 94.81 127 PHE A N 1
ATOM 1031 C CA . PHE A 1 127 ? 9.277 -7.101 -7.514 1.00 94.81 127 PHE A CA 1
ATOM 1032 C C . PHE A 1 127 ? 10.322 -8.185 -7.818 1.00 94.81 127 PHE A C 1
ATOM 1034 O O . PHE A 1 127 ? 11.454 -7.857 -8.153 1.00 94.81 127 PHE A O 1
ATOM 1041 N N . ALA A 1 128 ? 9.940 -9.462 -7.743 1.00 96.56 128 ALA A N 1
ATOM 1042 C CA . ALA A 1 128 ? 10.829 -10.586 -8.023 1.00 96.56 128 ALA A CA 1
ATOM 1043 C C . ALA A 1 128 ? 11.098 -10.787 -9.525 1.00 96.56 128 ALA A C 1
ATOM 1045 O O . ALA A 1 128 ? 12.229 -11.077 -9.905 1.00 96.56 128 ALA A O 1
ATOM 1046 N N . VAL A 1 129 ? 10.080 -10.628 -10.381 1.00 97.25 129 VAL A N 1
ATOM 1047 C CA . VAL A 1 129 ? 10.203 -10.910 -11.829 1.00 97.25 129 VAL A CA 1
ATOM 1048 C C . VAL A 1 129 ? 10.647 -9.714 -12.677 1.00 97.25 129 VAL A C 1
ATOM 1050 O O . VAL A 1 129 ? 11.048 -9.905 -13.821 1.00 97.25 129 VAL A O 1
ATOM 1053 N N . LEU A 1 130 ? 10.607 -8.494 -12.126 1.00 95.50 130 LEU A N 1
ATOM 1054 C CA . LEU A 1 130 ? 11.109 -7.227 -12.692 1.00 95.50 130 LEU A CA 1
ATOM 1055 C C . LEU A 1 130 ? 10.433 -6.707 -13.977 1.00 95.50 130 LEU A C 1
ATOM 1057 O O . LEU A 1 130 ? 10.264 -5.492 -14.110 1.00 95.50 130 LEU A O 1
ATOM 1061 N N . THR A 1 131 ? 10.051 -7.561 -14.927 1.00 96.69 131 THR A N 1
ATOM 1062 C CA . THR A 1 131 ? 9.453 -7.150 -16.209 1.00 96.69 131 THR A CA 1
ATOM 1063 C C . THR A 1 131 ? 7.933 -7.042 -16.123 1.00 96.69 131 THR A C 1
ATOM 1065 O O . THR A 1 131 ? 7.280 -7.687 -15.298 1.00 96.69 131 THR A O 1
ATOM 1068 N N . LEU A 1 132 ? 7.349 -6.197 -16.977 1.00 96.06 132 LEU A N 1
ATOM 1069 C CA . LEU A 1 132 ? 5.900 -5.996 -17.005 1.00 96.06 132 LEU A CA 1
ATOM 1070 C C . LEU A 1 132 ? 5.185 -7.248 -17.526 1.00 96.06 132 LEU A C 1
ATOM 1072 O O . LEU A 1 132 ? 4.126 -7.611 -17.020 1.00 96.06 132 LEU A O 1
ATOM 1076 N N . GLU A 1 133 ? 5.766 -7.906 -18.520 1.00 97.75 133 GLU A N 1
ATOM 1077 C CA . GLU A 1 133 ? 5.233 -9.096 -19.175 1.00 97.75 133 GLU A CA 1
ATOM 1078 C C . GLU A 1 133 ? 5.144 -10.259 -18.184 1.00 97.75 133 GLU A C 1
ATOM 1080 O O . GLU A 1 133 ? 4.057 -10.800 -17.980 1.00 97.75 133 GLU A O 1
ATOM 1085 N N . ALA A 1 134 ? 6.247 -10.563 -17.488 1.00 97.19 134 ALA A N 1
ATOM 1086 C CA . ALA A 1 134 ? 6.282 -11.641 -16.503 1.00 97.19 134 ALA A CA 1
ATOM 1087 C C . ALA A 1 134 ? 5.362 -11.348 -15.309 1.00 97.19 134 ALA A C 1
ATOM 1089 O O . ALA A 1 134 ? 4.643 -12.232 -14.845 1.00 97.19 134 ALA A O 1
ATOM 1090 N N . ALA A 1 135 ? 5.321 -10.095 -14.836 1.00 97.44 135 ALA A N 1
ATOM 1091 C CA . ALA A 1 135 ? 4.411 -9.707 -13.760 1.00 97.44 135 ALA A CA 1
ATOM 1092 C C . ALA A 1 135 ? 2.938 -9.876 -14.172 1.00 97.44 135 ALA A C 1
ATOM 1094 O O . ALA A 1 135 ? 2.126 -10.371 -13.389 1.00 97.44 135 ALA A O 1
ATOM 1095 N N . ARG A 1 136 ? 2.580 -9.495 -15.406 1.00 97.69 136 ARG A N 1
ATOM 1096 C CA . ARG A 1 136 ? 1.214 -9.648 -15.928 1.00 97.69 136 ARG A CA 1
ATOM 1097 C C . ARG A 1 136 ? 0.813 -11.107 -16.073 1.00 97.69 136 ARG A C 1
ATOM 1099 O O . ARG A 1 136 ? -0.317 -11.424 -15.705 1.00 97.69 136 ARG A O 1
ATOM 1106 N N . GLU A 1 137 ? 1.699 -11.955 -16.587 1.00 98.06 137 GLU A N 1
ATOM 1107 C CA . GLU A 1 137 ? 1.460 -13.394 -16.716 1.00 98.06 137 GLU A CA 1
ATOM 1108 C C . GLU A 1 137 ? 1.229 -14.032 -15.345 1.00 98.06 137 GLU A C 1
ATOM 1110 O O . GLU A 1 137 ? 0.210 -14.687 -15.132 1.00 98.06 137 GLU A O 1
ATOM 1115 N N . LEU A 1 138 ? 2.108 -13.749 -14.384 1.00 97.50 138 LEU A N 1
ATOM 1116 C CA . LEU A 1 138 ? 2.030 -14.303 -13.037 1.00 97.50 138 LEU A CA 1
ATOM 1117 C C . LEU A 1 138 ? 0.767 -13.848 -12.289 1.00 97.50 138 LEU A C 1
ATOM 1119 O O . LEU A 1 138 ? 0.067 -14.659 -11.686 1.00 97.50 138 LEU A O 1
ATOM 1123 N N . TYR A 1 139 ? 0.406 -12.565 -12.380 1.00 98.00 139 TYR A N 1
ATOM 1124 C CA . TYR A 1 139 ? -0.873 -12.093 -11.843 1.00 98.00 139 TYR A CA 1
ATOM 1125 C C . TYR A 1 139 ? -2.083 -12.677 -12.578 1.00 98.00 139 TYR A C 1
ATOM 1127 O O . TYR A 1 139 ? -3.112 -12.912 -11.945 1.00 98.00 139 TYR A O 1
ATOM 1135 N N . GLY A 1 140 ? -1.962 -12.939 -13.881 1.00 97.81 140 GLY A N 1
ATOM 1136 C CA . GLY A 1 140 ? -2.986 -13.614 -14.677 1.00 97.81 140 GLY A CA 1
ATOM 1137 C C . GLY A 1 140 ? -3.215 -15.058 -14.232 1.00 97.81 140 GLY A C 1
ATOM 1138 O O . GLY A 1 140 ? -4.363 -15.460 -14.060 1.00 97.81 140 GLY A O 1
ATOM 1139 N N . GLN A 1 141 ? -2.144 -15.803 -13.947 1.00 97.88 141 GLN A N 1
ATOM 1140 C CA . GLN A 1 141 ? -2.215 -17.161 -13.389 1.00 97.88 141 GLN A CA 1
ATOM 1141 C C . GLN A 1 141 ? -2.880 -17.193 -12.004 1.00 97.88 141 GLN A C 1
ATOM 1143 O O . GLN A 1 141 ? -3.525 -18.175 -11.643 1.00 97.88 141 GLN A O 1
ATOM 1148 N N . LEU A 1 142 ? -2.773 -16.100 -11.246 1.00 97.62 142 LEU A N 1
ATOM 1149 C CA . LEU A 1 142 ? -3.456 -15.909 -9.964 1.00 97.62 142 LEU A CA 1
ATOM 1150 C C . LEU A 1 142 ? -4.818 -15.203 -10.101 1.00 97.62 142 LEU A C 1
ATOM 1152 O O . LEU A 1 142 ? -5.392 -14.760 -9.103 1.00 97.62 142 LEU A O 1
ATOM 1156 N N . TYR A 1 143 ? -5.342 -15.082 -11.324 1.00 97.62 143 TYR A N 1
ATOM 1157 C CA . TYR A 1 143 ? -6.646 -14.489 -11.640 1.00 97.62 143 TYR A CA 1
ATOM 1158 C C . TYR A 1 143 ? -6.835 -13.053 -11.127 1.00 97.62 143 TYR A C 1
ATOM 1160 O O . TYR A 1 143 ? -7.962 -12.615 -10.898 1.00 97.62 143 TYR A O 1
ATOM 1168 N N . TYR A 1 144 ? -5.745 -12.312 -10.907 1.00 97.62 144 TYR A N 1
ATOM 1169 C CA . TYR A 1 144 ? -5.756 -10.979 -10.298 1.00 97.62 144 TYR A CA 1
ATOM 1170 C C . TYR A 1 144 ? -6.523 -10.907 -8.961 1.00 97.62 144 TYR A C 1
ATOM 1172 O O . TYR A 1 144 ? -7.016 -9.839 -8.590 1.00 97.62 144 TYR A O 1
ATOM 1180 N N . CYS A 1 145 ? -6.627 -12.018 -8.223 1.00 96.81 145 CYS A N 1
ATOM 1181 C CA . CYS A 1 145 ? -7.578 -12.175 -7.119 1.00 96.81 145 CYS A CA 1
ATOM 1182 C C . CYS A 1 145 ? -7.429 -11.107 -6.021 1.00 96.81 145 CYS A C 1
ATOM 1184 O O . CYS A 1 145 ? -8.419 -10.506 -5.603 1.00 96.81 145 CYS A O 1
ATOM 1186 N N . VAL A 1 146 ? -6.194 -10.808 -5.611 1.00 97.62 146 VAL A N 1
ATOM 1187 C CA . VAL A 1 146 ? -5.896 -9.790 -4.594 1.00 97.62 146 VAL A CA 1
ATOM 1188 C C . VAL A 1 146 ? -6.225 -8.387 -5.110 1.00 97.62 146 VAL A C 1
ATOM 1190 O O . VAL A 1 146 ? -6.862 -7.616 -4.399 1.00 97.62 146 VAL A O 1
ATOM 1193 N N . HIS A 1 147 ? -5.890 -8.066 -6.366 1.00 97.31 147 HIS A N 1
ATOM 1194 C CA . HIS A 1 147 ? -6.244 -6.774 -6.964 1.00 97.31 147 HIS A CA 1
ATOM 1195 C C . HIS A 1 147 ? -7.759 -6.571 -6.997 1.00 97.31 147 HIS A C 1
ATOM 1197 O O . HIS A 1 147 ? -8.248 -5.531 -6.558 1.00 97.31 147 HIS A O 1
ATOM 1203 N N . ILE A 1 148 ? -8.501 -7.570 -7.486 1.00 97.62 148 ILE A N 1
ATOM 1204 C CA . ILE A 1 148 ? -9.965 -7.528 -7.556 1.00 97.62 148 ILE A CA 1
ATOM 1205 C C . ILE A 1 148 ? -10.541 -7.332 -6.152 1.00 97.62 148 ILE A C 1
ATOM 1207 O O . ILE A 1 148 ? -11.357 -6.434 -5.951 1.00 97.62 148 ILE A O 1
ATOM 1211 N N . LEU A 1 149 ? -10.075 -8.107 -5.169 1.00 96.88 149 LEU A N 1
ATOM 1212 C CA . LEU A 1 149 ? -10.515 -7.984 -3.781 1.00 96.88 149 LEU A CA 1
ATOM 1213 C C . LEU A 1 149 ? -10.255 -6.583 -3.217 1.00 96.88 149 LEU A C 1
ATOM 1215 O O . LEU A 1 149 ? -11.137 -6.019 -2.574 1.00 96.88 149 LEU A O 1
ATOM 1219 N N . HIS A 1 150 ? -9.094 -5.983 -3.484 1.00 97.31 150 HIS A N 1
ATOM 1220 C CA . HIS A 1 150 ? -8.785 -4.628 -3.025 1.00 97.31 150 HIS A CA 1
ATOM 1221 C C . HIS A 1 150 ? -9.618 -3.551 -3.708 1.00 97.31 150 HIS A C 1
ATOM 1223 O O . HIS A 1 150 ? -10.101 -2.649 -3.024 1.00 97.31 150 HIS A O 1
ATOM 1229 N N . PHE A 1 151 ? -9.838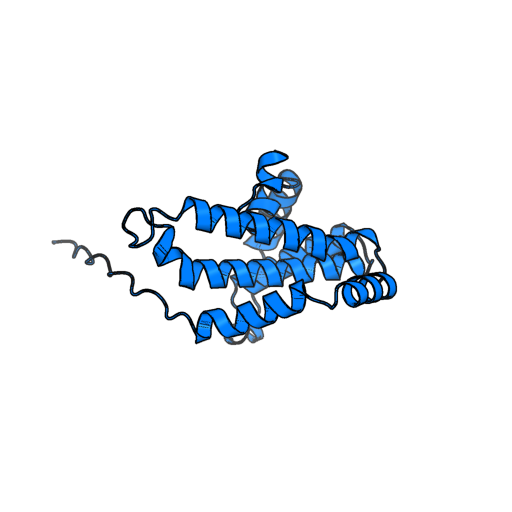 -3.641 -5.021 1.00 95.88 151 PHE A N 1
ATOM 1230 C CA . PHE A 1 151 ? -10.715 -2.703 -5.727 1.00 95.88 151 PHE A CA 1
ATOM 1231 C C . PHE A 1 151 ? -12.159 -2.803 -5.230 1.00 95.88 151 PHE A C 1
ATOM 1233 O O . PHE A 1 151 ? -12.782 -1.778 -4.945 1.00 95.88 151 PHE A O 1
ATOM 1240 N N . LEU A 1 152 ? -12.670 -4.024 -5.052 1.00 96.19 152 LEU A N 1
ATOM 1241 C CA . LEU A 1 152 ? -13.994 -4.247 -4.478 1.00 96.19 152 LEU A CA 1
ATOM 1242 C C . LEU A 1 152 ? -14.068 -3.732 -3.040 1.00 96.19 152 LEU A C 1
ATOM 1244 O O . LEU A 1 152 ? -15.021 -3.040 -2.705 1.00 96.19 152 LEU A O 1
ATOM 1248 N N . ALA A 1 153 ? -13.065 -3.988 -2.200 1.00 95.12 153 ALA A N 1
ATOM 1249 C CA . ALA A 1 153 ? -13.042 -3.493 -0.825 1.00 95.12 153 ALA A CA 1
ATOM 1250 C C . ALA A 1 153 ? -13.003 -1.956 -0.762 1.00 95.12 153 ALA A C 1
ATOM 1252 O O . ALA A 1 153 ? -13.728 -1.359 0.035 1.00 95.12 153 ALA A O 1
ATOM 1253 N N . MET A 1 154 ? -12.218 -1.304 -1.627 1.00 93.88 154 MET A N 1
ATOM 1254 C CA . MET A 1 154 ? -12.188 0.160 -1.737 1.00 93.88 154 MET A CA 1
ATOM 1255 C C . MET A 1 154 ? -13.561 0.749 -2.061 1.00 93.88 154 MET A C 1
ATOM 1257 O O . MET A 1 154 ? -13.901 1.804 -1.525 1.00 93.88 154 MET A O 1
ATOM 1261 N N . LEU A 1 155 ? -14.338 0.081 -2.920 1.00 93.50 155 LEU A N 1
ATOM 1262 C CA . LEU A 1 155 ? -15.669 0.537 -3.316 1.00 93.50 155 LEU A CA 1
ATOM 1263 C C . LEU A 1 155 ? -16.730 0.188 -2.265 1.00 93.50 155 LEU A C 1
ATOM 1265 O O . LEU A 1 155 ? -17.499 1.042 -1.840 1.00 93.50 155 LEU A O 1
ATOM 1269 N N . LEU A 1 156 ? -16.774 -1.075 -1.844 1.00 94.50 156 LEU A N 1
ATOM 1270 C CA . LEU A 1 156 ? -17.872 -1.640 -1.067 1.00 94.50 156 LEU A CA 1
ATOM 1271 C C . LEU A 1 156 ? -17.787 -1.290 0.417 1.00 94.50 156 LEU A C 1
ATOM 1273 O O . LEU A 1 156 ? -18.826 -1.071 1.029 1.00 94.50 156 LEU A O 1
ATOM 1277 N N . VAL A 1 157 ? -16.594 -1.192 1.015 1.00 93.88 157 VAL A N 1
ATOM 1278 C CA . VAL A 1 157 ? -16.482 -0.903 2.457 1.00 93.88 157 VAL A CA 1
ATOM 1279 C C . VAL A 1 157 ? -17.104 0.455 2.815 1.00 93.88 157 VAL A C 1
ATOM 1281 O O . VAL A 1 157 ? -17.944 0.482 3.713 1.00 93.88 157 VAL A O 1
ATOM 1284 N N . PRO A 1 158 ? -16.794 1.568 2.118 1.00 90.31 158 PRO A N 1
ATOM 1285 C CA . PRO A 1 158 ? -17.435 2.853 2.399 1.00 90.31 158 PRO A CA 1
ATOM 1286 C C . PRO A 1 158 ? -18.936 2.893 2.081 1.00 90.31 158 PRO A C 1
ATOM 1288 O O . PRO A 1 158 ? -19.645 3.712 2.660 1.00 90.31 158 PRO A O 1
ATOM 1291 N N . LEU A 1 159 ? -19.407 2.058 1.146 1.00 90.12 159 LEU A N 1
ATOM 1292 C CA . LEU A 1 159 ? -20.811 2.017 0.723 1.00 90.12 159 LEU A CA 1
ATOM 1293 C C . LEU A 1 159 ? -21.683 1.181 1.664 1.00 90.12 159 LEU A C 1
ATOM 1295 O O . LEU A 1 159 ? -22.818 1.553 1.943 1.00 90.12 159 LEU A O 1
ATOM 1299 N N . LEU A 1 160 ? -21.162 0.049 2.136 1.00 90.19 160 LEU A N 1
ATOM 1300 C CA . LEU A 1 160 ? -21.922 -0.937 2.905 1.00 90.19 160 LEU A CA 1
ATOM 1301 C C . LEU A 1 160 ? -21.775 -0.754 4.415 1.00 90.19 160 LEU A C 1
ATOM 1303 O O . LEU A 1 160 ? -22.655 -1.168 5.167 1.00 90.19 160 LEU A O 1
ATOM 1307 N N . VAL A 1 161 ? -20.671 -0.160 4.874 1.00 87.31 161 VAL A N 1
ATOM 1308 C CA . VAL A 1 161 ? -20.378 -0.026 6.302 1.00 87.31 161 V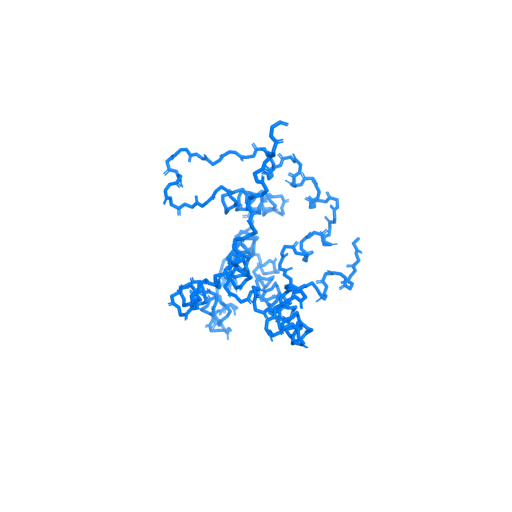AL A CA 1
ATOM 1309 C C . VAL A 1 161 ? -20.463 1.447 6.684 1.00 87.31 161 VAL A C 1
ATOM 1311 O O . VAL A 1 161 ? -19.513 2.197 6.446 1.00 87.31 161 VAL A O 1
ATOM 1314 N N . PRO A 1 162 ? -21.580 1.903 7.278 1.00 76.94 162 PRO A N 1
ATOM 1315 C CA . PRO A 1 162 ? -21.682 3.277 7.737 1.00 76.94 162 PRO A CA 1
ATOM 1316 C C . PRO A 1 162 ? -20.612 3.553 8.795 1.00 76.94 162 PRO A C 1
ATOM 1318 O O . PRO A 1 162 ? -20.253 2.690 9.601 1.00 76.94 162 PRO A O 1
ATOM 1321 N N . LYS A 1 163 ? -20.086 4.780 8.800 1.00 72.44 163 LYS A N 1
ATOM 1322 C CA . LYS A 1 163 ? -19.136 5.198 9.834 1.00 72.44 163 LYS A CA 1
ATOM 1323 C C . LYS A 1 163 ? -19.821 5.094 11.192 1.00 72.44 163 LYS A C 1
ATOM 1325 O O . LYS A 1 163 ? -20.899 5.651 11.381 1.00 72.44 163 LYS A O 1
ATOM 1330 N N . TYR A 1 164 ? -19.177 4.407 12.130 1.00 65.94 164 TYR A N 1
ATOM 1331 C CA . TYR A 1 164 ? -19.664 4.342 13.499 1.00 65.94 164 TYR A CA 1
ATOM 1332 C C . TYR A 1 164 ? -19.752 5.765 14.080 1.00 65.94 164 TYR A C 1
ATOM 1334 O O . TYR A 1 164 ? -18.759 6.497 13.994 1.00 65.94 164 TYR A O 1
ATOM 1342 N N . PRO A 1 165 ? -20.893 6.177 14.662 1.00 61.50 165 PRO A N 1
ATOM 1343 C CA . PRO A 1 165 ? -21.003 7.466 15.324 1.00 61.50 165 PRO A CA 1
ATOM 1344 C C . PRO A 1 165 ? -20.141 7.437 16.588 1.00 61.50 165 PRO A C 1
ATOM 1346 O O . PRO A 1 165 ? -20.517 6.890 17.624 1.00 61.50 165 PRO A O 1
ATOM 1349 N N . THR A 1 166 ? -18.939 8.002 16.507 1.00 58.00 166 THR A N 1
ATOM 1350 C CA . THR A 1 166 ? -18.165 8.343 17.699 1.00 58.00 166 THR A CA 1
ATOM 1351 C C . THR A 1 166 ? -19.001 9.307 18.529 1.00 58.00 166 THR A C 1
ATOM 1353 O O . THR A 1 166 ? -19.355 10.373 18.037 1.00 58.00 166 THR A O 1
ATOM 1356 N N . LYS A 1 167 ? -19.342 8.937 19.772 1.00 55.38 167 LYS A N 1
ATOM 1357 C CA . LYS A 1 167 ? -19.895 9.898 20.733 1.00 55.38 167 LYS A CA 1
ATOM 1358 C C . LYS A 1 167 ? -18.870 11.018 20.872 1.00 55.38 167 LYS A C 1
ATOM 1360 O O . LYS A 1 167 ? -17.761 10.759 21.344 1.00 55.38 167 LYS A O 1
ATOM 1365 N N . ASP A 1 168 ? -19.222 12.219 20.428 1.00 46.00 168 ASP A N 1
ATOM 1366 C CA . ASP A 1 168 ? -18.408 13.401 20.664 1.00 46.00 168 ASP A CA 1
ATOM 1367 C C . ASP A 1 168 ? -18.150 13.492 22.170 1.00 46.00 168 ASP A C 1
ATOM 1369 O O . ASP A 1 168 ? -19.080 13.447 22.983 1.00 46.00 168 ASP A O 1
ATOM 1373 N N . LYS A 1 169 ? -16.873 13.551 22.563 1.00 41.94 169 LYS A N 1
ATOM 1374 C CA . LYS A 1 169 ? -16.542 13.937 23.935 1.00 41.94 169 LYS A CA 1
ATOM 1375 C C . LYS A 1 169 ? -17.152 15.327 24.142 1.00 41.94 169 LYS A C 1
ATOM 1377 O O . LYS A 1 169 ? -16.930 16.177 23.277 1.00 41.94 169 LYS A O 1
ATOM 1382 N N . PRO A 1 170 ? -17.896 15.581 25.234 1.00 39.78 170 PRO A N 1
ATOM 1383 C CA . PRO A 1 170 ? -18.362 16.925 25.528 1.00 39.78 170 PRO A CA 1
ATOM 1384 C C . PRO A 1 170 ? -17.142 17.837 25.526 1.00 39.78 170 PRO A C 1
ATOM 1386 O O . PRO A 1 170 ? -16.189 17.593 26.265 1.00 39.78 170 PRO A O 1
ATOM 1389 N N . THR A 1 171 ? -17.138 18.841 24.652 1.00 41.31 171 THR A N 1
ATOM 1390 C CA . THR A 1 171 ? -16.215 19.966 24.753 1.00 41.31 171 THR A CA 1
ATOM 1391 C C . THR A 1 171 ? -16.324 20.486 26.177 1.00 41.31 171 THR A C 1
ATOM 1393 O O . THR A 1 171 ? -17.360 21.046 26.540 1.00 41.31 171 THR A O 1
ATOM 1396 N N . GLU A 1 172 ? -15.288 20.264 26.988 1.00 44.16 172 GLU A N 1
ATOM 1397 C CA . GLU A 1 172 ? -15.075 21.015 28.217 1.00 44.16 172 GLU A CA 1
ATOM 1398 C C . GLU A 1 172 ? -15.089 22.486 27.809 1.00 44.16 172 GLU A C 1
ATOM 1400 O O . GLU A 1 172 ? -14.130 23.016 27.241 1.00 44.16 172 GLU A O 1
ATOM 1405 N N . LYS A 1 173 ? -16.236 23.136 28.023 1.00 42.62 173 LYS A N 1
ATOM 1406 C CA . LYS A 1 173 ? -16.296 24.584 28.103 1.00 42.62 173 LYS A CA 1
ATOM 1407 C C . LYS A 1 173 ? -15.300 24.942 29.196 1.00 42.62 173 LYS A C 1
ATOM 1409 O O . LYS A 1 173 ? -15.549 24.637 30.358 1.00 42.62 173 LYS A O 1
ATOM 1414 N N . LYS A 1 174 ? -14.167 25.532 28.809 1.00 41.47 174 LYS A N 1
ATOM 1415 C CA . LYS A 1 174 ? -13.309 26.254 29.744 1.00 41.47 174 LYS A CA 1
ATOM 1416 C C . LYS A 1 174 ? -14.216 27.236 30.482 1.00 41.47 174 LYS A C 1
ATOM 1418 O O . LYS A 1 174 ? -14.772 28.134 29.852 1.00 41.47 174 LYS A O 1
ATOM 1423 N N . ALA A 1 175 ? -14.448 26.965 31.761 1.00 47.97 175 ALA A N 1
ATOM 1424 C CA . ALA A 1 175 ? -15.004 27.939 32.673 1.00 47.97 175 ALA A CA 1
ATOM 1425 C C . ALA A 1 175 ? -13.962 29.054 32.832 1.00 47.97 175 ALA A C 1
ATOM 1427 O O . ALA A 1 175 ? -12.782 28.749 32.998 1.00 47.97 175 ALA A O 1
ATOM 1428 N N . GLU A 1 176 ? -14.461 30.274 32.631 1.00 40.44 176 GLU A N 1
ATOM 1429 C CA . GLU A 1 176 ? -13.978 31.616 33.005 1.00 40.44 176 GLU A CA 1
ATOM 1430 C C . GLU A 1 176 ? -12.518 31.791 33.451 1.00 40.44 176 GLU A C 1
ATOM 1432 O O . GLU A 1 176 ? -12.102 31.212 34.478 1.00 40.44 176 GLU A O 1
#

Foldseek 3Di:
DDPCQLLLPLALVSNLCVPPVVLSVCLVPPQLVPDDDDPVCVVPDPSNLVSQLRSLVVVLVVVHDQVLSNQLSVQSSLRRLLVVLCCQQVVQQAPDPPHVNVVCNVVSSNVSSVLSNVSNVLSCQSVVVRHPVSNVVSCVVVVVVNVVVSVCSSPCSPVPGPGDPDPPDPPPPPDD

Radius of gyration: 18.34 Å; chains: 1; bounding box: 39×49×52 Å